Protein AF-A0AAW9K6D5-F1 (afdb_monomer_lite)

Foldseek 3Di:
DDDPDDDDPDDDDPDDDDPDDDDPDDDDPDDDDPDDDDPDDDDPDDDDPDDDDPDDPDPDDDDDDDQQQPPWDADPLRQWTDHRFKTWGWDNDPDIATQWIAQQDPVRDGWIWGADPVNHTQAIGVPGGDPVVCDDPVPDPVPQDVPNDDPVNDDCVPVDDDD

Structure (mmCIF, N/CA/C/O backbone):
data_AF-A0AAW9K6D5-F1
#
_entry.id   AF-A0AAW9K6D5-F1
#
loop_
_atom_site.group_PDB
_atom_site.id
_atom_site.type_symbol
_atom_site.label_atom_id
_atom_site.label_alt_id
_atom_site.label_comp_id
_atom_site.label_asym_id
_atom_site.label_entity_id
_atom_site.label_seq_id
_atom_site.pdbx_PDB_ins_code
_atom_site.Cartn_x
_atom_site.Cartn_y
_atom_site.Cartn_z
_atom_site.occupancy
_atom_site.B_iso_or_equiv
_atom_site.auth_seq_id
_atom_site.auth_comp_id
_atom_site.auth_asym_id
_atom_site.auth_atom_id
_atom_site.pdbx_PDB_model_num
ATOM 1 N N . MET A 1 1 ? 39.548 16.485 -43.316 1.00 45.19 1 MET A N 1
ATOM 2 C CA . MET A 1 1 ? 39.840 15.361 -44.237 1.00 45.19 1 MET A CA 1
ATOM 3 C C . MET A 1 1 ? 38.597 14.496 -44.360 1.00 45.19 1 MET A C 1
ATOM 5 O O . MET A 1 1 ? 37.823 14.459 -43.415 1.00 45.19 1 MET A O 1
ATOM 9 N N . LYS A 1 2 ? 38.391 13.931 -45.556 1.00 54.81 2 LYS A N 1
ATOM 10 C CA . LYS A 1 2 ? 37.134 13.427 -46.141 1.00 54.81 2 LYS A CA 1
ATOM 11 C C . LYS A 1 2 ? 36.127 12.816 -45.156 1.00 54.81 2 LYS A C 1
ATOM 13 O O . LYS A 1 2 ? 36.343 11.731 -44.629 1.00 54.81 2 LYS A O 1
ATOM 18 N N . ALA A 1 3 ? 34.980 13.482 -45.023 1.00 57.56 3 ALA A N 1
ATOM 19 C CA . ALA A 1 3 ? 33.740 12.805 -44.683 1.00 57.56 3 ALA A CA 1
ATOM 20 C C . ALA A 1 3 ? 33.382 11.905 -45.873 1.00 57.56 3 ALA A C 1
ATOM 22 O O . ALA A 1 3 ? 33.025 12.397 -46.943 1.00 57.56 3 ALA A O 1
ATOM 23 N N . ASN A 1 4 ? 33.534 10.594 -45.709 1.00 77.00 4 ASN A N 1
ATOM 24 C CA . ASN A 1 4 ? 32.923 9.645 -46.628 1.00 77.00 4 ASN A CA 1
ATOM 25 C C . ASN A 1 4 ? 31.436 9.612 -46.269 1.00 77.00 4 ASN A C 1
ATOM 27 O O . ASN A 1 4 ? 31.036 8.900 -45.352 1.00 77.00 4 ASN A O 1
ATOM 31 N N . ILE A 1 5 ? 30.635 10.450 -46.927 1.00 81.50 5 ILE A N 1
ATOM 32 C CA . ILE A 1 5 ? 29.180 10.333 -46.853 1.00 81.50 5 ILE A CA 1
ATOM 33 C C . ILE A 1 5 ? 28.820 9.056 -47.607 1.00 81.50 5 ILE A C 1
ATOM 35 O O . ILE A 1 5 ? 29.127 8.924 -48.791 1.00 81.50 5 ILE A O 1
ATOM 39 N N . ILE A 1 6 ? 28.224 8.103 -46.899 1.00 83.94 6 ILE A N 1
ATOM 40 C CA . ILE A 1 6 ? 27.662 6.895 -47.491 1.00 83.94 6 ILE A CA 1
ATOM 41 C C . ILE A 1 6 ? 26.154 7.103 -47.511 1.00 83.94 6 ILE A C 1
ATOM 43 O O . ILE A 1 6 ? 25.514 7.061 -46.465 1.00 83.94 6 ILE A O 1
ATOM 47 N N . ASP A 1 7 ? 25.610 7.348 -48.698 1.00 90.44 7 ASP A N 1
ATOM 48 C CA . ASP A 1 7 ? 24.173 7.301 -48.939 1.00 90.44 7 ASP A CA 1
ATOM 49 C C . ASP A 1 7 ? 23.837 5.905 -49.472 1.00 90.44 7 ASP A C 1
ATOM 51 O O . ASP A 1 7 ? 24.216 5.533 -50.584 1.00 90.44 7 ASP A O 1
ATOM 55 N N . ALA A 1 8 ? 23.228 5.084 -48.624 1.00 87.81 8 ALA A N 1
ATOM 56 C CA . ALA A 1 8 ? 22.890 3.707 -48.940 1.00 87.81 8 ALA A CA 1
ATOM 57 C C . ALA A 1 8 ? 21.469 3.413 -48.469 1.00 87.81 8 ALA A C 1
ATOM 59 O O . ALA A 1 8 ? 21.132 3.626 -47.308 1.00 87.81 8 ALA A O 1
ATOM 60 N N . VAL A 1 9 ? 20.655 2.848 -49.361 1.00 91.00 9 VAL A N 1
ATOM 61 C CA . VAL A 1 9 ? 19.286 2.422 -49.031 1.00 91.00 9 VAL A CA 1
ATOM 62 C C . VAL A 1 9 ? 19.295 1.197 -48.110 1.00 91.00 9 VAL A C 1
ATOM 64 O O . VAL A 1 9 ? 18.451 1.078 -47.231 1.00 91.00 9 VAL A O 1
ATOM 67 N N . ASN A 1 10 ? 20.264 0.291 -48.291 1.00 91.00 10 ASN A N 1
ATOM 68 C CA . ASN A 1 10 ? 20.422 -0.924 -47.494 1.00 91.00 10 ASN A CA 1
ATOM 69 C C . ASN A 1 10 ? 21.899 -1.156 -47.156 1.00 91.00 10 ASN A C 1
ATOM 71 O O . ASN A 1 10 ? 22.760 -1.067 -48.031 1.00 91.00 10 ASN A O 1
ATOM 75 N N . GLY A 1 11 ? 22.185 -1.526 -45.908 1.00 91.00 11 GLY A N 1
ATOM 76 C CA . GLY A 1 11 ? 23.516 -1.925 -45.454 1.00 91.00 11 GLY A CA 1
ATOM 77 C C . GLY A 1 11 ? 23.431 -3.174 -44.584 1.00 91.00 11 GLY A C 1
ATOM 78 O O . GLY A 1 11 ? 22.627 -3.236 -43.657 1.00 91.00 11 GLY A O 1
ATOM 79 N N . ARG A 1 12 ? 24.255 -4.183 -44.880 1.00 94.06 12 ARG A N 1
ATOM 80 C CA . ARG A 1 12 ? 24.391 -5.391 -44.058 1.00 94.06 12 ARG A CA 1
ATOM 81 C C . ARG A 1 12 ? 25.802 -5.435 -43.495 1.00 94.06 12 ARG A C 1
ATOM 83 O O . ARG A 1 12 ? 26.765 -5.546 -44.246 1.00 94.06 12 ARG A O 1
ATOM 90 N N . PHE A 1 13 ? 25.907 -5.393 -42.175 1.00 92.94 13 PHE A N 1
ATOM 91 C CA . PHE A 1 13 ? 27.176 -5.401 -41.457 1.00 92.94 13 PHE A CA 1
ATOM 92 C C . PHE A 1 13 ? 27.210 -6.606 -40.520 1.00 92.94 13 PHE A C 1
ATOM 94 O O . PHE A 1 13 ? 26.192 -6.948 -39.922 1.00 92.94 13 PHE A O 1
ATOM 101 N N . GLY A 1 14 ? 28.365 -7.263 -40.393 1.00 95.06 14 GLY A N 1
ATOM 102 C CA . GLY A 1 14 ? 28.553 -8.284 -39.357 1.00 95.06 14 GLY A CA 1
ATOM 103 C C . GLY A 1 14 ? 28.629 -7.646 -37.969 1.00 95.06 14 GLY A C 1
ATOM 104 O O . GLY A 1 14 ? 27.954 -8.074 -37.039 1.00 95.06 14 GLY A O 1
ATOM 105 N N . THR A 1 15 ? 29.411 -6.574 -37.860 1.00 94.50 15 THR A N 1
ATOM 106 C CA . THR A 1 15 ? 29.528 -5.719 -36.679 1.00 94.50 15 THR A CA 1
ATOM 107 C C . THR A 1 15 ? 29.635 -4.263 -37.121 1.00 94.50 15 THR A C 1
ATOM 109 O O . THR A 1 15 ? 30.134 -3.964 -38.206 1.00 94.50 15 THR A O 1
ATOM 112 N N . ALA A 1 16 ? 29.154 -3.350 -36.283 1.00 93.94 16 ALA A N 1
ATOM 113 C CA . ALA A 1 16 ? 29.305 -1.917 -36.477 1.00 93.94 16 ALA A CA 1
ATOM 114 C C . ALA A 1 16 ? 29.532 -1.261 -35.113 1.00 93.94 16 ALA A C 1
ATOM 116 O O . ALA A 1 16 ? 28.835 -1.579 -34.151 1.00 93.94 16 ALA A O 1
ATOM 117 N N . SER A 1 17 ? 30.502 -0.352 -35.035 1.00 95.19 17 SER A N 1
ATOM 118 C CA . SER A 1 17 ? 30.677 0.537 -33.887 1.00 95.19 17 SER A CA 1
ATOM 119 C C . SER A 1 17 ? 30.142 1.902 -34.284 1.00 95.19 17 SER A C 1
ATOM 121 O O . SER A 1 17 ? 30.657 2.513 -35.219 1.00 95.19 17 SER A O 1
ATOM 123 N N . ILE A 1 18 ? 29.092 2.358 -33.609 1.00 94.50 18 ILE A N 1
ATOM 124 C CA . ILE A 1 18 ? 28.392 3.596 -33.944 1.00 94.50 18 ILE A CA 1
ATOM 125 C C . ILE A 1 18 ? 28.354 4.467 -32.692 1.00 94.50 18 ILE A C 1
ATOM 127 O O . ILE A 1 18 ? 27.786 4.065 -31.682 1.00 94.50 18 ILE A O 1
ATOM 131 N N . ASN A 1 19 ? 28.955 5.655 -32.758 1.00 94.62 19 ASN A N 1
ATOM 132 C CA . ASN A 1 19 ? 28.982 6.582 -31.620 1.00 94.62 19 ASN A CA 1
ATOM 133 C C . ASN A 1 19 ? 27.621 7.252 -31.391 1.00 94.62 19 ASN A C 1
ATOM 135 O O . ASN A 1 19 ? 27.242 7.510 -30.255 1.00 94.62 19 ASN A O 1
ATOM 139 N N . ALA A 1 20 ? 26.896 7.541 -32.474 1.00 94.00 20 ALA A N 1
ATOM 140 C CA . ALA A 1 20 ? 25.560 8.117 -32.446 1.00 94.00 20 ALA A CA 1
ATOM 141 C C . ALA A 1 20 ? 24.777 7.651 -33.677 1.00 94.00 20 ALA A C 1
ATOM 143 O O . ALA A 1 20 ? 25.312 7.633 -34.787 1.00 94.00 20 ALA A O 1
ATOM 144 N N . ALA A 1 21 ? 23.516 7.280 -33.478 1.00 94.44 21 ALA A N 1
ATOM 145 C CA . ALA A 1 21 ? 22.597 6.904 -34.541 1.00 94.44 21 ALA A CA 1
ATOM 146 C C . ALA A 1 21 ? 21.228 7.515 -34.258 1.00 94.44 21 ALA A C 1
ATOM 148 O O . ALA A 1 21 ? 20.767 7.504 -33.119 1.00 94.44 21 ALA A O 1
ATOM 149 N N . ILE A 1 22 ? 20.562 7.992 -35.305 1.00 95.12 22 ILE A N 1
ATOM 150 C CA . ILE A 1 22 ? 19.134 8.298 -35.269 1.00 95.12 22 ILE A CA 1
ATOM 151 C C . ILE A 1 22 ? 18.449 7.151 -36.003 1.00 95.12 22 ILE A C 1
ATOM 153 O O . ILE A 1 22 ? 18.666 6.958 -37.198 1.00 95.12 22 ILE A O 1
ATOM 157 N N . ILE A 1 23 ? 17.673 6.355 -35.274 1.00 95.25 23 ILE A N 1
ATOM 158 C CA . ILE A 1 23 ? 17.022 5.155 -35.799 1.00 95.25 23 ILE A CA 1
ATOM 159 C C . ILE A 1 23 ? 15.516 5.368 -35.707 1.00 95.25 23 ILE A C 1
ATOM 161 O O . ILE A 1 23 ? 14.987 5.522 -34.613 1.00 95.25 23 ILE A O 1
ATOM 165 N N . GLY A 1 24 ? 14.823 5.360 -36.849 1.00 95.19 24 GLY A N 1
ATOM 166 C CA . GLY A 1 24 ? 13.362 5.478 -36.865 1.00 95.19 24 GLY A CA 1
ATOM 167 C C . GLY A 1 24 ? 12.670 4.246 -36.275 1.00 95.19 24 GLY A C 1
ATOM 168 O O . GLY A 1 24 ? 11.778 4.377 -35.449 1.00 95.19 24 GLY A O 1
ATOM 169 N N . ASN A 1 25 ? 13.112 3.046 -36.668 1.00 95.44 25 ASN A N 1
ATOM 170 C CA . ASN A 1 25 ? 12.612 1.774 -36.144 1.00 95.44 25 ASN A CA 1
ATOM 171 C C . ASN A 1 25 ? 13.780 0.816 -35.898 1.00 95.44 25 ASN A C 1
ATOM 173 O O . ASN A 1 25 ? 14.538 0.511 -36.820 1.00 95.44 25 ASN A O 1
ATOM 177 N N . LEU A 1 26 ? 13.910 0.321 -34.668 1.00 95.69 26 LEU A N 1
ATOM 178 C CA . LEU A 1 26 ? 14.882 -0.705 -34.305 1.00 95.69 26 LEU A CA 1
ATOM 179 C C . LEU A 1 26 ? 14.148 -2.019 -34.039 1.00 95.69 26 LEU A C 1
ATOM 181 O O . LEU A 1 26 ? 13.386 -2.125 -33.085 1.00 95.69 26 LEU A O 1
ATOM 185 N N . SER A 1 27 ? 14.421 -3.036 -34.852 1.00 96.81 27 SER A N 1
ATOM 186 C CA . SER A 1 27 ? 14.014 -4.412 -34.571 1.00 96.81 27 SER A CA 1
ATOM 187 C C . SER A 1 27 ? 15.242 -5.207 -34.143 1.00 96.81 27 SER A C 1
ATOM 189 O O . SER A 1 27 ? 16.124 -5.476 -34.959 1.00 96.81 27 SER A O 1
ATOM 191 N N . ALA A 1 28 ? 15.316 -5.574 -32.865 1.00 95.75 28 ALA A N 1
ATOM 192 C CA . ALA A 1 28 ? 16.438 -6.308 -32.292 1.00 95.75 28 ALA A CA 1
ATOM 193 C C . ALA A 1 28 ? 15.933 -7.408 -31.353 1.00 95.75 28 ALA A C 1
ATOM 195 O O . ALA A 1 28 ? 14.993 -7.200 -30.594 1.00 95.75 28 ALA A O 1
ATOM 196 N N . SER A 1 29 ? 16.578 -8.576 -31.371 1.00 96.81 29 SER A N 1
ATOM 197 C CA . SER A 1 29 ? 16.242 -9.672 -30.451 1.00 96.81 29 SER A CA 1
ATOM 198 C C . SER A 1 29 ? 16.789 -9.447 -29.039 1.00 96.81 29 SER A C 1
ATOM 200 O O . SER A 1 29 ? 16.268 -10.007 -28.078 1.00 96.81 29 SER A O 1
ATOM 202 N N . LYS A 1 30 ? 17.861 -8.655 -28.911 1.00 95.38 30 LYS A N 1
ATOM 203 C CA . LYS A 1 30 ? 18.515 -8.309 -27.647 1.00 95.38 30 LYS A CA 1
ATOM 204 C C . LYS A 1 30 ? 19.050 -6.887 -27.727 1.00 95.38 30 LYS A C 1
ATOM 206 O O . LYS A 1 30 ? 19.727 -6.535 -28.689 1.00 95.38 30 LYS A O 1
ATOM 211 N N . ILE A 1 31 ? 18.793 -6.106 -26.686 1.00 96.00 31 ILE A N 1
ATOM 212 C CA . ILE A 1 31 ? 19.364 -4.776 -26.488 1.00 96.00 31 ILE A CA 1
ATOM 213 C C . ILE A 1 31 ? 19.989 -4.777 -25.097 1.00 96.00 31 ILE A C 1
ATOM 215 O O . ILE A 1 31 ? 19.333 -5.130 -24.121 1.00 96.00 31 ILE A O 1
ATOM 219 N N . LYS A 1 32 ? 21.265 -4.403 -25.010 1.00 96.50 32 LYS A N 1
ATOM 220 C CA . LYS A 1 32 ? 21.941 -4.137 -23.741 1.00 96.50 32 LYS A CA 1
ATOM 221 C C . LYS A 1 32 ? 22.279 -2.656 -23.722 1.00 96.50 32 LYS A C 1
ATOM 223 O O . LYS A 1 32 ? 23.153 -2.221 -24.464 1.00 96.50 32 LYS A O 1
ATOM 228 N N . ALA A 1 33 ? 21.562 -1.904 -22.903 1.00 95.12 33 ALA A N 1
ATOM 229 C CA . ALA A 1 33 ? 21.750 -0.473 -22.733 1.00 95.12 33 ALA A CA 1
ATOM 230 C C . ALA A 1 33 ? 22.102 -0.181 -21.273 1.00 95.12 33 ALA A C 1
ATOM 232 O O . ALA A 1 33 ? 21.666 -0.902 -20.378 1.00 95.12 33 ALA A O 1
ATOM 233 N N . SER A 1 34 ? 22.898 0.863 -21.041 1.00 96.56 34 SER A N 1
ATOM 234 C CA . SER A 1 34 ? 23.149 1.355 -19.681 1.00 96.56 34 SER A CA 1
ATOM 235 C C . SER A 1 34 ? 22.010 2.243 -19.184 1.00 96.56 34 SER A C 1
ATOM 237 O O . SER A 1 34 ? 21.721 2.252 -17.995 1.00 96.56 34 SER A O 1
ATOM 239 N N . VAL A 1 35 ? 21.394 2.999 -20.094 1.00 95.88 35 VAL A N 1
ATOM 240 C CA . VAL A 1 35 ? 20.291 3.924 -19.831 1.00 95.88 35 VAL A CA 1
ATOM 241 C C . VAL A 1 35 ? 19.314 3.816 -20.996 1.00 95.88 35 VAL A C 1
ATOM 243 O O . VAL A 1 35 ? 19.735 3.715 -22.150 1.00 95.88 35 VAL A O 1
ATOM 246 N N . ILE A 1 36 ? 18.020 3.816 -20.688 1.00 95.44 36 ILE A N 1
ATOM 247 C CA . ILE A 1 36 ? 16.939 3.905 -21.667 1.00 95.44 36 ILE A CA 1
ATOM 248 C C . ILE A 1 36 ? 16.051 5.064 -21.226 1.00 95.44 36 ILE A C 1
ATOM 250 O O . ILE A 1 36 ? 15.349 4.961 -20.225 1.00 95.44 36 ILE A O 1
ATOM 254 N N . GLU A 1 37 ? 16.081 6.156 -21.981 1.00 95.38 37 GLU A N 1
ATOM 255 C CA . GLU A 1 37 ? 15.129 7.255 -21.845 1.00 95.38 37 GLU A CA 1
ATOM 256 C C . GLU A 1 37 ? 14.040 7.058 -22.899 1.00 95.38 37 GLU A C 1
ATOM 258 O O . GLU A 1 37 ? 14.271 7.226 -24.096 1.00 95.38 37 GLU A O 1
ATOM 263 N N . ALA A 1 38 ? 12.859 6.627 -22.460 1.00 95.12 38 ALA A N 1
ATOM 264 C CA . ALA A 1 38 ? 11.723 6.368 -23.333 1.00 95.12 38 ALA A CA 1
ATOM 265 C C . ALA A 1 38 ? 10.538 7.235 -22.912 1.00 95.12 38 ALA A C 1
ATOM 267 O O . ALA A 1 38 ? 10.215 7.313 -21.732 1.00 95.12 38 ALA A O 1
ATOM 268 N N . ILE A 1 39 ? 9.858 7.838 -23.890 1.00 96.25 39 ILE A N 1
ATOM 269 C CA . ILE A 1 39 ? 8.595 8.550 -23.642 1.00 96.25 39 ILE A CA 1
ATOM 270 C C . ILE A 1 39 ? 7.514 7.547 -23.221 1.00 96.25 39 ILE A C 1
ATOM 272 O O . ILE A 1 39 ? 6.760 7.802 -22.293 1.00 96.25 39 ILE A O 1
ATOM 276 N N . ASN A 1 40 ? 7.461 6.393 -23.894 1.00 95.00 40 ASN A N 1
ATOM 277 C CA . ASN A 1 40 ? 6.559 5.288 -23.592 1.00 95.00 40 ASN A CA 1
ATOM 278 C C . ASN A 1 40 ? 7.289 3.960 -23.811 1.00 95.00 40 ASN A C 1
ATOM 280 O O . ASN A 1 40 ? 8.048 3.821 -24.772 1.00 95.00 40 ASN A O 1
ATOM 284 N N . ALA A 1 41 ? 7.008 2.968 -22.969 1.00 95.31 41 ALA A N 1
ATOM 285 C CA . ALA A 1 41 ? 7.490 1.604 -23.143 1.00 95.31 41 ALA A CA 1
ATOM 286 C C . ALA A 1 41 ? 6.330 0.620 -22.952 1.00 95.31 41 ALA A C 1
ATOM 288 O O . ALA A 1 41 ? 5.682 0.612 -21.909 1.00 95.31 41 ALA A O 1
ATOM 289 N N . ASN A 1 42 ? 6.073 -0.219 -23.956 1.00 95.69 42 ASN A N 1
ATOM 290 C CA . ASN A 1 42 ? 5.169 -1.358 -23.822 1.00 95.69 42 ASN A CA 1
ATOM 291 C C . ASN A 1 42 ? 6.016 -2.610 -23.572 1.00 95.69 42 ASN A C 1
ATOM 293 O O . ASN A 1 42 ? 6.711 -3.083 -24.472 1.00 95.69 42 ASN A O 1
ATOM 297 N N . ILE A 1 43 ? 5.999 -3.101 -22.334 1.00 95.12 43 ILE A N 1
ATOM 298 C CA . ILE A 1 43 ? 6.833 -4.213 -21.881 1.00 95.12 43 ILE A CA 1
ATOM 299 C C . ILE A 1 43 ? 5.916 -5.356 -21.452 1.00 95.12 43 ILE A C 1
ATOM 301 O O . ILE A 1 43 ? 5.154 -5.216 -20.502 1.00 95.12 43 ILE A O 1
ATOM 305 N N . GLY A 1 44 ? 6.009 -6.506 -22.126 1.00 94.75 44 GLY A N 1
ATOM 306 C CA . GLY A 1 44 ? 5.205 -7.681 -21.770 1.00 94.75 44 GLY A CA 1
ATOM 307 C C . GLY A 1 44 ? 5.599 -8.299 -20.423 1.00 94.75 44 GLY A C 1
ATOM 308 O O . GLY A 1 44 ? 4.745 -8.716 -19.648 1.00 94.75 44 GLY A O 1
ATOM 309 N N . THR A 1 45 ? 6.897 -8.364 -20.119 1.00 94.12 45 THR A N 1
ATOM 310 C CA . THR A 1 45 ? 7.416 -8.830 -18.824 1.00 94.12 45 THR A CA 1
ATOM 311 C C . THR A 1 45 ? 8.715 -8.106 -18.509 1.00 94.12 45 THR A C 1
ATOM 313 O O . THR A 1 45 ? 9.617 -8.060 -19.345 1.00 94.12 45 THR A O 1
ATOM 316 N N . ALA A 1 46 ? 8.811 -7.554 -17.302 1.00 94.44 46 ALA A N 1
ATOM 317 C CA . ALA A 1 46 ? 10.000 -6.880 -16.802 1.00 94.44 46 ALA A CA 1
ATOM 318 C C . ALA A 1 46 ? 10.511 -7.596 -15.548 1.00 94.44 46 ALA A C 1
ATOM 320 O O . ALA A 1 46 ? 9.736 -7.878 -14.638 1.00 94.44 46 ALA A O 1
ATOM 321 N N . TYR A 1 47 ? 11.817 -7.852 -15.493 1.00 94.19 47 TYR A N 1
ATOM 322 C CA . TYR A 1 47 ? 12.512 -8.197 -14.254 1.00 94.19 47 TYR A CA 1
ATOM 323 C C . TYR A 1 47 ? 13.206 -6.937 -13.750 1.00 94.19 47 TYR A C 1
ATOM 325 O O . TYR A 1 47 ? 14.103 -6.420 -14.415 1.00 94.19 47 TYR A O 1
ATOM 333 N N . ILE A 1 48 ? 12.753 -6.426 -12.607 1.00 93.94 48 ILE A N 1
ATOM 334 C CA . ILE A 1 48 ? 13.216 -5.168 -12.019 1.00 93.94 48 ILE A CA 1
ATOM 335 C C . ILE A 1 48 ? 13.760 -5.489 -10.630 1.00 93.94 48 ILE A C 1
ATOM 337 O O . ILE A 1 48 ? 13.009 -5.941 -9.774 1.00 93.94 48 ILE A O 1
ATOM 341 N N . ASP A 1 49 ? 15.057 -5.272 -10.423 1.00 94.81 49 ASP A N 1
ATOM 342 C CA . ASP A 1 49 ? 15.700 -5.463 -9.115 1.00 94.81 49 ASP A CA 1
ATOM 343 C C . ASP A 1 49 ? 15.319 -4.336 -8.141 1.00 94.81 49 ASP A C 1
ATOM 345 O O . ASP A 1 49 ? 14.931 -4.560 -7.000 1.00 94.81 49 ASP A O 1
ATOM 349 N N . THR A 1 50 ? 15.350 -3.092 -8.624 1.00 92.50 50 THR A N 1
ATOM 350 C CA . THR A 1 50 ? 14.850 -1.907 -7.917 1.00 92.50 50 THR A CA 1
ATOM 351 C C . THR A 1 50 ? 14.257 -0.936 -8.931 1.00 92.50 50 THR A C 1
ATOM 353 O O . THR A 1 50 ? 14.840 -0.707 -9.991 1.00 92.50 50 THR A O 1
ATOM 356 N N . GLY A 1 51 ? 13.091 -0.372 -8.619 1.00 91.06 51 GLY A N 1
ATOM 357 C CA . GLY A 1 51 ? 12.408 0.603 -9.463 1.00 91.06 51 GLY A CA 1
ATOM 358 C C . GLY A 1 51 ? 11.810 1.725 -8.626 1.00 91.06 51 GLY A C 1
ATOM 359 O O . GLY A 1 51 ? 11.293 1.481 -7.538 1.00 91.06 51 GLY A O 1
ATOM 360 N N . ILE A 1 52 ? 11.891 2.948 -9.144 1.00 90.94 52 ILE A N 1
ATOM 361 C CA . ILE A 1 52 ? 11.187 4.113 -8.610 1.00 90.94 52 ILE A CA 1
ATOM 362 C C . ILE A 1 52 ? 10.069 4.422 -9.599 1.00 90.94 52 ILE A C 1
ATOM 364 O O . ILE A 1 52 ? 10.325 4.585 -10.791 1.00 90.94 52 ILE A O 1
ATOM 368 N N . PHE A 1 53 ? 8.840 4.478 -9.103 1.00 90.69 53 PHE A N 1
ATOM 369 C CA . PHE A 1 53 ? 7.651 4.747 -9.900 1.00 90.69 53 PHE A CA 1
ATOM 370 C C . PHE A 1 53 ? 6.907 5.918 -9.277 1.00 90.69 53 PHE A C 1
ATOM 372 O O . PHE A 1 53 ? 6.742 5.954 -8.061 1.00 90.69 53 PHE A O 1
ATOM 379 N N . ASP A 1 54 ? 6.445 6.847 -10.109 1.00 90.56 54 ASP A N 1
ATOM 380 C CA . ASP A 1 54 ? 5.614 7.966 -9.657 1.00 90.56 54 ASP A CA 1
ATOM 381 C C . ASP A 1 54 ? 4.196 7.494 -9.300 1.00 90.56 54 ASP A C 1
ATOM 383 O O . ASP A 1 54 ? 3.628 7.852 -8.275 1.00 90.56 54 ASP A O 1
ATOM 387 N N . THR A 1 55 ? 3.618 6.612 -10.120 1.00 88.12 55 THR A N 1
ATOM 388 C CA . THR A 1 55 ? 2.312 5.995 -9.861 1.00 88.12 55 THR A CA 1
ATOM 389 C C . THR A 1 55 ? 2.280 4.569 -10.399 1.00 88.12 55 THR A C 1
ATOM 391 O O . THR A 1 55 ? 2.826 4.278 -11.464 1.00 88.12 55 THR A O 1
ATOM 394 N N . ILE A 1 56 ? 1.601 3.676 -9.675 1.00 88.38 56 ILE A N 1
ATOM 395 C CA . ILE A 1 56 ? 1.347 2.294 -10.090 1.00 88.38 56 ILE A CA 1
ATOM 396 C C . ILE A 1 56 ? -0.164 2.056 -10.056 1.00 88.38 56 ILE A C 1
ATOM 398 O O . ILE A 1 56 ? -0.770 2.043 -8.989 1.00 88.38 56 ILE A O 1
ATOM 402 N N . ASN A 1 57 ? -0.777 1.821 -11.218 1.00 88.81 57 ASN A N 1
ATOM 403 C CA . ASN A 1 57 ? -2.136 1.285 -11.275 1.00 88.81 57 ASN A CA 1
ATOM 404 C C . ASN A 1 57 ? -2.074 -0.243 -11.145 1.00 88.81 57 ASN A C 1
ATOM 406 O O . ASN A 1 57 ? -1.760 -0.954 -12.102 1.00 88.81 57 ASN A O 1
ATOM 410 N N . ALA A 1 58 ? -2.325 -0.742 -9.938 1.00 83.06 58 ALA A N 1
ATOM 411 C CA . ALA A 1 58 ? -2.186 -2.150 -9.614 1.00 83.06 58 ALA A CA 1
ATOM 412 C C . ALA A 1 58 ? -3.535 -2.883 -9.680 1.00 83.06 58 ALA A C 1
ATOM 414 O O . ALA A 1 58 ? -4.332 -2.826 -8.751 1.00 83.06 58 ALA A O 1
ATOM 415 N N . GLY A 1 59 ? -3.771 -3.629 -10.763 1.00 80.44 59 GLY A N 1
ATOM 416 C CA . GLY A 1 59 ? -4.929 -4.531 -10.863 1.00 80.44 59 GLY A CA 1
ATOM 417 C C . GLY A 1 59 ? -4.679 -5.933 -10.292 1.00 80.44 59 GLY A C 1
ATOM 418 O O . GLY A 1 59 ? -5.617 -6.634 -9.922 1.00 80.44 59 GLY A O 1
ATOM 419 N N . LYS A 1 60 ? -3.413 -6.366 -10.249 1.00 76.12 60 LYS A N 1
ATOM 420 C CA . LYS A 1 60 ? -2.984 -7.671 -9.726 1.00 76.12 60 LYS A CA 1
ATOM 421 C C . LYS A 1 60 ? -1.598 -7.526 -9.104 1.00 76.12 60 LYS A C 1
ATOM 423 O O . LYS A 1 60 ? -0.634 -7.270 -9.819 1.00 76.12 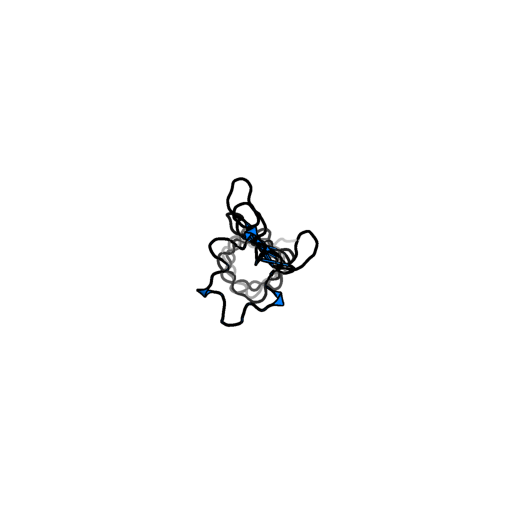60 LYS A O 1
ATOM 428 N N . ILE A 1 61 ? -1.500 -7.709 -7.791 1.00 83.88 61 ILE A N 1
ATOM 429 C CA . ILE A 1 61 ? -0.227 -7.857 -7.078 1.00 83.88 61 ILE A CA 1
ATOM 430 C C . ILE A 1 61 ? -0.213 -9.275 -6.521 1.00 83.88 61 ILE A C 1
ATOM 432 O O . ILE A 1 61 ? -1.025 -9.623 -5.670 1.00 83.88 61 ILE A O 1
ATOM 436 N N . SER A 1 62 ? 0.691 -10.104 -7.029 1.00 75.56 62 SER A N 1
ATOM 437 C CA . SER A 1 62 ? 0.928 -11.458 -6.531 1.00 75.56 62 SER A CA 1
ATOM 438 C C . SER A 1 62 ? 2.402 -11.565 -6.160 1.00 75.56 62 SER A C 1
ATOM 440 O O . SER A 1 62 ? 3.259 -11.496 -7.039 1.00 75.56 62 SER A O 1
ATOM 442 N N . GLY A 1 63 ? 2.714 -11.682 -4.873 1.00 66.44 63 GLY A N 1
ATOM 443 C CA . GLY A 1 63 ? 4.091 -11.667 -4.383 1.00 66.44 63 GLY A CA 1
ATOM 444 C C . GLY A 1 63 ? 4.166 -11.935 -2.882 1.00 66.44 63 GLY A C 1
ATOM 445 O O . GLY A 1 63 ? 3.139 -12.151 -2.250 1.00 66.44 63 GLY A O 1
ATOM 446 N N . GLY A 1 64 ? 5.386 -11.965 -2.338 1.00 69.50 64 GLY A N 1
ATOM 447 C CA . GLY A 1 64 ? 5.670 -12.259 -0.927 1.00 69.50 64 GLY A CA 1
ATOM 448 C C . GLY A 1 64 ? 5.251 -11.148 0.049 1.00 69.50 64 GLY A C 1
ATOM 449 O O . GLY A 1 64 ? 4.121 -10.674 0.038 1.00 69.50 64 GLY A O 1
ATOM 450 N N . LYS A 1 65 ? 6.158 -10.733 0.941 1.00 73.38 65 LYS A N 1
ATOM 451 C CA . LYS A 1 65 ? 5.880 -9.684 1.935 1.00 73.38 65 LYS A CA 1
ATOM 452 C C . LYS A 1 65 ? 5.847 -8.300 1.275 1.00 73.38 65 LYS A C 1
ATOM 454 O O . LYS A 1 65 ? 6.842 -7.882 0.690 1.00 73.38 65 LYS A O 1
ATOM 459 N N . ILE A 1 66 ? 4.746 -7.570 1.440 1.00 79.38 66 ILE A N 1
ATOM 460 C CA . ILE A 1 66 ? 4.653 -6.137 1.129 1.00 79.38 66 ILE A CA 1
ATOM 461 C C . ILE A 1 66 ? 4.990 -5.370 2.410 1.00 79.38 66 ILE A C 1
ATOM 463 O O . ILE A 1 66 ? 4.373 -5.603 3.448 1.00 79.38 66 ILE A O 1
ATOM 467 N N . ASN A 1 67 ? 5.997 -4.496 2.365 1.00 76.12 67 ASN A N 1
ATOM 468 C CA . ASN A 1 67 ? 6.300 -3.607 3.484 1.00 76.12 67 ASN A CA 1
ATOM 469 C C . ASN A 1 67 ? 5.398 -2.368 3.405 1.00 76.12 67 ASN A C 1
ATOM 471 O O . ASN A 1 67 ? 5.464 -1.624 2.429 1.00 76.12 67 ASN A O 1
ATOM 475 N N . THR A 1 68 ? 4.572 -2.161 4.429 1.00 75.25 68 THR A N 1
ATOM 476 C CA . THR A 1 68 ? 3.573 -1.090 4.495 1.00 75.25 68 THR A CA 1
ATOM 477 C C . THR A 1 68 ? 3.984 0.103 5.356 1.00 75.25 68 THR A C 1
ATOM 479 O O . THR A 1 68 ? 3.180 1.010 5.530 1.00 75.25 68 THR A O 1
ATOM 482 N N 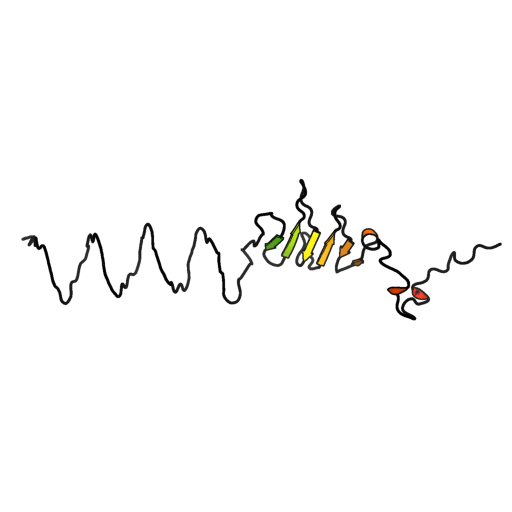. SER A 1 69 ? 5.220 0.164 5.871 1.00 73.75 69 SER A N 1
ATOM 483 C CA . SER A 1 69 ? 5.653 1.238 6.788 1.00 73.75 69 SER A CA 1
ATOM 484 C C . SER A 1 69 ? 5.499 2.657 6.224 1.00 73.75 69 SER A C 1
ATOM 486 O O . SER A 1 69 ? 5.419 3.610 6.987 1.00 73.75 69 SER A O 1
ATOM 488 N N . ILE A 1 70 ? 5.460 2.804 4.896 1.00 72.69 70 ILE A N 1
ATOM 489 C CA . ILE A 1 70 ? 5.206 4.080 4.206 1.00 72.69 70 ILE A CA 1
ATOM 490 C C . ILE A 1 70 ? 4.023 4.004 3.230 1.00 72.69 70 ILE A C 1
ATOM 492 O O . ILE A 1 70 ? 3.801 4.931 2.455 1.00 72.69 70 ILE A O 1
ATOM 496 N N . LEU A 1 71 ? 3.297 2.882 3.218 1.00 74.19 71 LEU A N 1
ATOM 497 C CA . LEU A 1 71 ? 2.170 2.653 2.321 1.00 74.19 71 LEU A CA 1
ATOM 498 C C . LEU A 1 71 ? 0.871 2.806 3.108 1.00 74.19 71 LEU A C 1
ATOM 500 O O . LEU A 1 71 ? 0.647 2.068 4.063 1.00 74.19 71 LEU A O 1
ATOM 504 N N . SER A 1 72 ? -0.001 3.702 2.653 1.00 77.06 72 SER A N 1
ATOM 505 C CA . SER A 1 72 ? -1.402 3.709 3.070 1.00 77.06 72 SER A CA 1
ATOM 506 C C . SER A 1 72 ? -2.204 2.853 2.094 1.00 77.06 72 SER A C 1
ATOM 508 O O . SER A 1 72 ? -2.276 3.156 0.900 1.00 77.06 72 SER A O 1
ATOM 510 N N . ILE A 1 73 ? -2.761 1.748 2.581 1.00 82.12 73 ILE A N 1
ATOM 511 C CA . ILE A 1 73 ? -3.696 0.915 1.825 1.00 82.12 73 ILE A CA 1
ATOM 512 C C . ILE A 1 73 ? -5.089 1.334 2.252 1.00 82.12 73 ILE A C 1
ATOM 514 O O . ILE A 1 73 ? -5.445 1.129 3.407 1.00 82.12 73 ILE A O 1
ATOM 518 N N . GLY A 1 74 ? -5.892 1.854 1.331 1.00 82.12 74 GLY A N 1
ATOM 519 C CA . GLY A 1 74 ? -7.274 2.162 1.649 1.00 82.12 74 GLY A CA 1
ATOM 520 C C . GLY A 1 74 ? -8.255 1.881 0.531 1.00 82.12 74 GLY A C 1
ATOM 521 O O . GLY A 1 74 ? -7.895 1.767 -0.641 1.00 82.12 74 GLY A O 1
ATOM 522 N N . SER A 1 75 ? -9.519 1.727 0.909 1.00 80.19 75 SER A N 1
ATOM 523 C CA . SER A 1 75 ? -10.619 1.642 -0.050 1.00 80.19 75 SER A CA 1
ATOM 524 C C . SER A 1 75 ? -10.882 3.007 -0.686 1.00 80.19 75 SER A C 1
ATOM 526 O O . SER A 1 75 ? -10.755 4.025 -0.012 1.00 80.19 75 SER A O 1
ATOM 528 N N . THR A 1 76 ? -11.366 3.044 -1.930 1.00 79.75 76 THR A N 1
ATOM 529 C CA . THR A 1 76 ? -11.773 4.298 -2.597 1.00 79.75 76 THR A CA 1
ATOM 530 C C . THR A 1 76 ? -12.828 5.084 -1.808 1.00 79.75 76 THR A C 1
ATOM 532 O O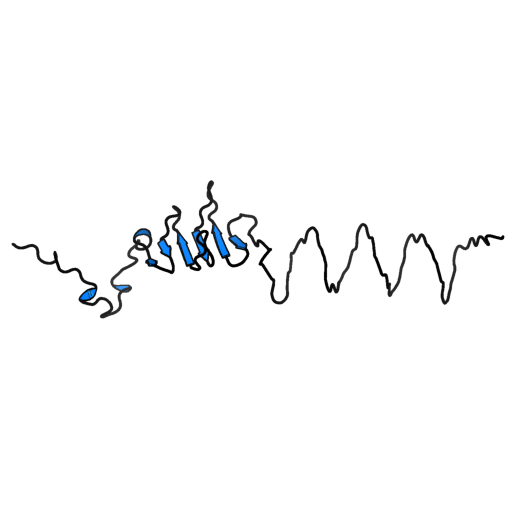 . THR A 1 76 ? -12.873 6.303 -1.909 1.00 79.75 76 THR A O 1
ATOM 535 N N . SER A 1 77 ? -13.653 4.410 -1.000 1.00 79.12 77 SER A N 1
ATOM 536 C CA . SER A 1 77 ? -14.643 5.044 -0.121 1.00 79.12 77 SER A CA 1
ATOM 537 C C . SER A 1 77 ? -14.066 5.608 1.183 1.00 79.12 77 SER A C 1
ATOM 539 O O . SER A 1 77 ? -14.818 6.189 1.954 1.00 79.12 77 SER A O 1
ATOM 541 N N . GLY A 1 78 ? -12.777 5.399 1.472 1.00 76.50 78 GLY A N 1
ATOM 542 C CA . GLY A 1 78 ? -12.133 5.787 2.736 1.00 76.50 78 GLY A CA 1
ATOM 543 C C . GLY A 1 78 ? -12.430 4.875 3.937 1.00 76.50 78 GLY A C 1
ATOM 544 O O . GLY A 1 78 ? -11.807 5.016 4.976 1.00 76.50 78 GLY A O 1
ATOM 545 N N . SER A 1 79 ? -13.324 3.895 3.795 1.00 81.94 79 SER A N 1
ATOM 546 C CA . SER A 1 79 ? -13.838 3.075 4.905 1.00 81.94 79 SER A CA 1
ATOM 547 C C . SER A 1 79 ? -12.853 2.059 5.488 1.00 81.94 79 SER A C 1
ATOM 549 O O . SER A 1 79 ? -13.103 1.530 6.563 1.00 81.94 79 SER A O 1
ATOM 551 N N . LEU A 1 80 ? -11.767 1.731 4.791 1.00 79.50 80 LEU A N 1
ATOM 552 C CA . LEU A 1 80 ? -10.686 0.879 5.287 1.00 79.50 80 LEU A CA 1
ATOM 553 C C . LEU A 1 80 ? -9.369 1.603 5.055 1.00 79.50 80 LEU A C 1
ATOM 555 O O . LEU A 1 80 ? -9.138 2.042 3.930 1.00 79.50 80 LEU A O 1
ATOM 559 N N . THR A 1 81 ? -8.518 1.641 6.078 1.00 82.81 81 THR A N 1
ATOM 560 C CA . THR A 1 81 ? -7.131 2.110 6.008 1.00 82.81 81 THR A CA 1
ATOM 561 C C . THR A 1 81 ? -6.207 1.116 6.716 1.00 82.81 81 THR A C 1
ATOM 563 O O . THR A 1 81 ? -6.501 0.663 7.820 1.00 82.81 81 THR A O 1
ATOM 566 N N . ILE A 1 82 ? -5.077 0.777 6.098 1.00 85.06 82 ILE A N 1
ATOM 567 C CA . ILE A 1 82 ? -3.962 0.037 6.699 1.00 85.06 82 ILE A CA 1
ATOM 568 C C . ILE A 1 82 ? -2.707 0.870 6.474 1.00 85.06 82 ILE A C 1
ATOM 570 O O . ILE A 1 82 ? -2.305 1.083 5.329 1.00 85.06 82 ILE A O 1
ATOM 574 N N . SER A 1 83 ? -2.096 1.336 7.556 1.00 81.06 83 SER A N 1
ATOM 575 C CA . SER A 1 83 ? -0.886 2.155 7.511 1.00 81.06 83 SER A CA 1
ATOM 576 C C . SER A 1 83 ? 0.017 1.793 8.680 1.00 81.06 83 SER A C 1
ATOM 578 O O . SER A 1 83 ? -0.456 1.660 9.807 1.00 81.06 83 SER A O 1
ATOM 580 N N . ASP A 1 84 ? 1.316 1.647 8.410 1.00 82.38 84 ASP A N 1
ATOM 581 C CA . ASP A 1 84 ? 2.315 1.195 9.384 1.00 82.38 84 ASP A CA 1
ATOM 582 C C . ASP A 1 84 ? 1.875 -0.086 10.123 1.00 82.38 84 ASP A C 1
ATOM 584 O O . ASP A 1 84 ? 1.858 -1.168 9.526 1.00 82.38 84 ASP A O 1
ATOM 588 N N . ASN A 1 85 ? 1.489 0.036 11.393 1.00 81.31 85 ASN A N 1
ATOM 589 C CA . ASN A 1 85 ? 1.060 -1.046 12.273 1.00 81.31 85 ASN A CA 1
ATOM 590 C C . ASN A 1 85 ? -0.427 -0.971 12.662 1.00 81.31 85 ASN A C 1
ATOM 592 O O . ASN A 1 85 ? -0.842 -1.715 13.554 1.00 81.31 85 ASN A O 1
ATOM 596 N N . THR A 1 86 ? -1.214 -0.108 12.012 1.00 87.50 86 THR A N 1
ATOM 597 C CA . THR A 1 86 ? -2.616 0.144 12.357 1.00 87.50 86 THR A CA 1
ATOM 598 C C . THR A 1 86 ? -3.548 -0.179 11.193 1.00 87.50 86 THR A C 1
ATOM 600 O O . THR A 1 86 ? -3.316 0.210 10.048 1.00 87.50 86 THR A O 1
ATOM 603 N N . ILE A 1 87 ? -4.628 -0.890 11.508 1.00 92.06 87 ILE A N 1
ATOM 604 C CA . ILE A 1 87 ? -5.788 -1.111 10.646 1.00 92.06 87 ILE A CA 1
ATOM 605 C C . ILE A 1 87 ? -6.944 -0.311 11.240 1.00 92.06 87 ILE A C 1
ATOM 607 O O . ILE A 1 87 ? -7.272 -0.493 12.412 1.00 92.06 87 ILE A O 1
ATOM 611 N N . GLN A 1 88 ? -7.577 0.535 10.437 1.00 91.31 88 GLN A N 1
ATOM 612 C CA . GLN A 1 88 ? -8.759 1.305 10.812 1.00 91.31 88 GLN A CA 1
ATOM 613 C C . GLN A 1 88 ? -9.893 1.053 9.824 1.00 91.31 88 GLN A C 1
ATOM 615 O O . GLN A 1 88 ? -9.680 0.993 8.612 1.00 91.31 88 GLN A O 1
ATOM 620 N N . ILE A 1 89 ? -11.101 0.902 10.361 1.00 93.25 89 ILE A N 1
ATOM 621 C CA . ILE A 1 89 ? -12.342 0.856 9.594 1.00 93.25 89 ILE A CA 1
ATOM 622 C C . ILE A 1 89 ? -13.196 2.035 10.034 1.00 93.25 89 ILE A C 1
ATOM 624 O O . ILE A 1 89 ? -13.518 2.144 11.217 1.00 93.25 89 ILE A O 1
ATOM 628 N N . GLU A 1 90 ? -13.581 2.879 9.088 1.00 92.38 90 GLU A N 1
ATOM 629 C CA . GLU A 1 90 ? -14.450 4.034 9.300 1.00 92.38 90 GLU A CA 1
ATOM 630 C C . GLU A 1 90 ? -15.811 3.813 8.638 1.00 92.38 90 GLU A C 1
ATOM 632 O O . GLU A 1 90 ? -15.926 3.112 7.626 1.00 92.38 90 GLU A O 1
ATOM 637 N N . ASP A 1 91 ? -16.862 4.396 9.214 1.00 90.38 91 ASP A N 1
ATOM 638 C CA . ASP A 1 91 ? -18.152 4.461 8.532 1.00 90.38 91 ASP A CA 1
ATOM 639 C C . ASP A 1 91 ? -18.198 5.579 7.478 1.00 90.38 91 ASP A C 1
ATOM 641 O O . ASP A 1 91 ? -17.269 6.363 7.309 1.00 90.38 91 ASP A O 1
ATOM 645 N N . THR A 1 92 ? -19.278 5.607 6.698 1.00 88.75 92 THR A N 1
ATOM 646 C CA . THR A 1 92 ? -19.431 6.506 5.544 1.00 88.75 92 THR A CA 1
ATOM 647 C C . THR A 1 92 ? -20.389 7.665 5.829 1.00 88.75 92 THR A C 1
ATOM 649 O O . THR A 1 92 ? -21.112 8.100 4.931 1.00 88.75 92 THR A O 1
ATOM 652 N N . GLN A 1 93 ? -20.486 8.106 7.085 1.00 87.94 93 GLN A N 1
ATOM 653 C CA . GLN A 1 93 ? -21.310 9.258 7.469 1.00 87.94 93 GLN A CA 1
ATOM 654 C C . GLN A 1 93 ? -20.646 10.579 7.028 1.00 87.94 93 GLN A C 1
ATOM 656 O O . GLN A 1 93 ? -19.483 10.591 6.634 1.00 87.94 93 GLN A O 1
ATOM 661 N N . GLU A 1 94 ? -21.365 11.708 7.106 1.00 87.56 94 GLU A N 1
ATOM 662 C CA . GLU A 1 94 ? -20.825 13.033 6.727 1.00 87.56 94 GLU A CA 1
ATOM 663 C C . GLU A 1 94 ? -19.559 13.402 7.521 1.00 87.56 94 GLU A C 1
ATOM 665 O O . GLU A 1 94 ? -18.631 13.993 6.977 1.00 87.56 94 GLU A O 1
ATOM 670 N N . THR A 1 95 ? -19.502 13.011 8.797 1.00 88.50 95 THR A N 1
ATOM 671 C CA . THR A 1 95 ? -18.278 13.006 9.608 1.00 88.50 95 THR A CA 1
ATOM 672 C C . THR A 1 95 ? -17.925 11.552 9.925 1.00 88.50 95 THR A C 1
ATOM 674 O O . THR A 1 95 ? -18.558 10.983 10.819 1.00 88.50 95 THR A O 1
ATOM 677 N N . PRO A 1 96 ? -16.972 10.940 9.194 1.00 89.31 96 PRO A N 1
ATOM 678 C CA . PRO A 1 96 ? -16.598 9.544 9.387 1.00 89.31 96 PRO A CA 1
ATOM 679 C C . PRO A 1 96 ? -16.170 9.259 10.823 1.00 89.31 96 PRO A C 1
ATOM 681 O O . PRO A 1 96 ? -15.441 10.043 11.441 1.00 89.31 96 PRO A O 1
ATOM 684 N N . LYS A 1 97 ? -16.623 8.126 11.358 1.00 92.00 97 LYS A N 1
ATOM 685 C CA . LYS A 1 97 ? -16.227 7.654 12.689 1.00 92.00 97 LYS A CA 1
ATOM 686 C C . LYS A 1 97 ? -15.446 6.358 12.574 1.00 92.00 97 LYS A C 1
ATOM 688 O O . LYS A 1 97 ? -15.889 5.430 11.897 1.00 92.00 97 LYS A O 1
ATOM 693 N N . VAL A 1 98 ? -14.331 6.256 13.300 1.00 92.25 98 VAL A N 1
ATOM 694 C CA . VAL A 1 98 ? -13.590 4.995 13.450 1.00 92.25 98 VAL A CA 1
ATOM 695 C C . VAL A 1 98 ? -14.469 3.995 14.198 1.00 92.25 98 VAL A C 1
ATOM 697 O O . VAL A 1 98 ? -14.862 4.212 15.342 1.00 92.25 98 VAL A O 1
ATOM 700 N N . ARG A 1 99 ? -14.795 2.891 13.528 1.00 95.12 99 ARG A N 1
ATOM 701 C CA . ARG A 1 99 ? -15.640 1.801 14.033 1.00 95.12 99 ARG A CA 1
ATOM 702 C C . ARG A 1 99 ? -14.825 0.638 14.555 1.00 95.12 99 ARG A C 1
ATOM 704 O O . ARG A 1 99 ? -15.242 -0.017 15.506 1.00 95.12 99 ARG A O 1
ATOM 711 N N . VAL A 1 100 ? -13.679 0.384 13.935 1.00 96.25 100 VAL A N 1
ATOM 712 C CA . VAL A 1 100 ? -12.717 -0.622 14.377 1.00 96.25 100 VAL A CA 1
ATOM 713 C C . VAL A 1 100 ? -11.325 -0.037 14.236 1.00 96.25 100 VAL A C 1
ATOM 715 O O . VAL A 1 100 ? -11.000 0.539 13.199 1.00 96.25 100 VAL A O 1
ATOM 718 N N . GLN A 1 101 ? -10.499 -0.237 15.252 1.00 95.81 101 GLN A N 1
ATOM 719 C CA . GLN A 1 101 ? -9.068 -0.013 15.183 1.00 95.81 101 GLN A CA 1
ATOM 720 C C . GLN A 1 101 ? -8.342 -1.242 15.718 1.00 95.81 101 GLN A C 1
ATOM 722 O O . GLN A 1 101 ? -8.686 -1.762 16.777 1.00 95.81 101 GLN A O 1
ATOM 727 N N . ILE A 1 102 ? -7.327 -1.695 14.992 1.00 95.44 102 ILE A N 1
ATOM 728 C CA . ILE A 1 102 ? -6.419 -2.757 15.419 1.00 95.44 102 ILE A CA 1
ATOM 729 C C . ILE A 1 102 ? -5.002 -2.235 15.262 1.00 95.44 102 ILE A C 1
ATOM 731 O O . ILE A 1 102 ? -4.647 -1.749 14.191 1.00 95.44 102 ILE A O 1
ATOM 735 N N . GLY A 1 103 ? -4.188 -2.376 16.300 1.00 92.94 103 GLY A N 1
ATOM 736 C CA . GLY A 1 103 ? -2.812 -1.900 16.295 1.00 92.94 103 GLY A CA 1
ATOM 737 C C . GLY A 1 103 ? -2.644 -0.672 17.170 1.00 92.94 103 GLY A C 1
ATOM 738 O O . GLY A 1 103 ? -3.255 -0.582 18.233 1.00 92.94 103 GLY A O 1
ATOM 739 N N . LYS A 1 104 ? -1.762 0.233 16.754 1.00 92.06 104 LYS A N 1
ATOM 740 C CA . LYS A 1 104 ? -1.325 1.353 17.580 1.00 92.06 104 LYS A CA 1
ATOM 741 C C . LYS A 1 104 ? -2.298 2.528 17.490 1.00 92.06 104 LYS A C 1
ATOM 743 O O . LYS A 1 104 ? -2.631 2.977 16.393 1.00 92.06 104 LYS A O 1
ATOM 748 N N . ASP A 1 105 ? -2.737 3.028 18.637 1.00 89.06 105 ASP A N 1
ATOM 749 C CA . ASP A 1 105 ? -3.611 4.196 18.742 1.00 89.06 105 ASP A CA 1
ATOM 750 C C . ASP A 1 105 ? -2.829 5.528 18.766 1.00 89.06 105 ASP A C 1
ATOM 752 O O . ASP A 1 105 ? -1.592 5.566 18.781 1.00 89.06 105 ASP A O 1
ATOM 756 N N . ASN A 1 106 ? -3.561 6.646 18.813 1.00 87.44 106 ASN A N 1
ATOM 757 C CA . ASN A 1 106 ? -2.988 7.997 18.906 1.00 87.44 106 ASN A CA 1
ATOM 758 C C . ASN A 1 106 ? -2.222 8.256 20.220 1.00 87.44 106 ASN A C 1
ATOM 760 O O . ASN A 1 106 ? -1.481 9.235 20.323 1.00 87.44 106 ASN A O 1
ATOM 764 N N . ASN A 1 107 ? -2.383 7.390 21.219 1.00 89.00 107 ASN A N 1
ATOM 765 C CA . ASN A 1 107 ? -1.717 7.435 22.516 1.00 89.00 107 ASN A CA 1
ATOM 766 C C . ASN A 1 107 ? -0.483 6.510 22.583 1.00 89.00 107 ASN A C 1
ATOM 768 O O . ASN A 1 107 ? 0.215 6.511 23.596 1.00 89.00 107 ASN A O 1
ATOM 772 N N . ASN A 1 108 ? -0.142 5.822 21.486 1.00 89.50 1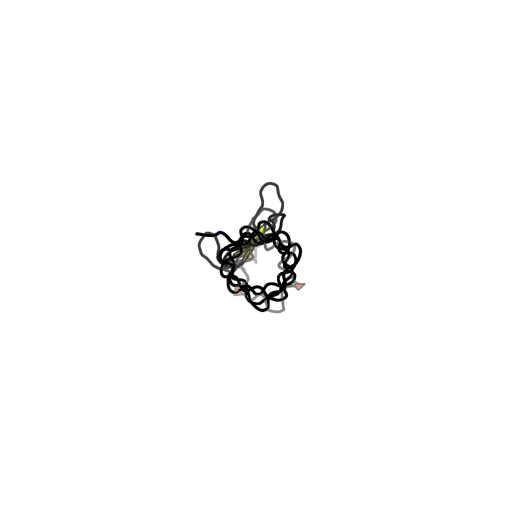08 ASN A N 1
ATOM 773 C CA . ASN A 1 108 ? 0.918 4.816 21.355 1.00 89.50 108 ASN A CA 1
ATOM 774 C C . ASN A 1 108 ? 0.655 3.465 22.040 1.00 89.50 108 ASN A C 1
ATOM 776 O O . ASN A 1 108 ? 1.593 2.669 22.164 1.00 89.50 108 ASN A O 1
ATOM 780 N N . ASN A 1 109 ? -0.585 3.174 22.420 1.00 90.00 109 ASN A N 1
ATOM 781 C CA . ASN A 1 109 ? -0.974 1.876 22.958 1.00 90.00 109 ASN A CA 1
ATOM 782 C C . ASN A 1 109 ? -1.366 0.937 21.821 1.00 90.00 109 ASN A C 1
ATOM 784 O O . ASN A 1 109 ? -1.923 1.366 20.812 1.00 90.00 109 ASN A O 1
ATOM 788 N N . TYR A 1 110 ? -1.056 -0.347 21.973 1.00 94.25 110 TYR A N 1
ATOM 789 C CA . TYR A 1 110 ? -1.446 -1.373 21.013 1.00 94.25 110 TYR A CA 1
ATOM 790 C C . TYR A 1 110 ? -2.675 -2.101 21.522 1.00 94.25 110 TYR A C 1
ATOM 792 O O . TYR A 1 110 ? -2.655 -2.606 22.640 1.00 94.25 110 TYR A O 1
ATOM 800 N N . GLY A 1 111 ? -3.692 -2.231 20.679 1.00 94.94 111 GLY A N 1
ATOM 801 C CA . GLY A 1 111 ? -4.908 -2.913 21.086 1.00 94.94 111 GLY A CA 1
ATOM 802 C C . GLY A 1 111 ? -5.890 -3.172 19.959 1.00 94.94 111 GLY A C 1
ATOM 803 O O . GLY A 1 111 ? -5.580 -3.023 18.772 1.00 94.94 111 GLY A O 1
ATOM 804 N N . ILE A 1 112 ? -7.084 -3.587 20.365 1.00 96.56 112 ILE A N 1
ATOM 805 C CA . ILE A 1 112 ? -8.266 -3.688 19.515 1.00 96.56 112 ILE A CA 1
ATOM 806 C C . ILE A 1 112 ? -9.346 -2.819 20.145 1.00 96.56 112 ILE A C 1
ATOM 808 O O . ILE A 1 112 ? -9.740 -3.061 21.282 1.00 96.56 112 ILE A O 1
ATOM 812 N N . LEU A 1 113 ? -9.843 -1.853 19.383 1.00 96.38 113 LEU A N 1
ATOM 813 C CA . LEU A 1 113 ? -10.933 -0.969 19.767 1.00 96.38 113 LEU A CA 1
ATOM 814 C C . LEU A 1 113 ? -12.090 -1.147 18.786 1.00 96.38 113 LEU A C 1
ATOM 816 O O . LEU A 1 113 ? -11.889 -1.160 17.570 1.00 96.38 113 LEU A O 1
ATOM 820 N N . VAL A 1 114 ? -13.304 -1.281 19.313 1.00 96.12 114 VAL A N 1
ATOM 821 C CA . VAL A 1 114 ? -14.542 -1.365 18.529 1.00 96.12 114 VAL A CA 1
ATOM 822 C C . VAL A 1 114 ? -15.539 -0.348 19.069 1.00 96.12 114 VAL A C 1
ATOM 824 O O . VAL A 1 114 ? -15.762 -0.277 20.279 1.00 96.12 114 VAL A O 1
ATOM 827 N N . ALA A 1 115 ? -16.164 0.416 18.175 1.00 95.50 115 ALA A N 1
ATOM 828 C CA . ALA A 1 115 ? -17.138 1.451 18.502 1.00 95.50 115 ALA A CA 1
ATOM 829 C C . ALA A 1 115 ? -18.495 1.233 17.804 1.00 95.50 115 ALA A C 1
ATOM 831 O O . ALA A 1 115 ? -18.586 0.704 16.686 1.00 95.50 115 ALA A O 1
ATOM 832 N N . ASN A 1 116 ? -19.575 1.668 18.454 1.00 93.25 116 ASN A N 1
ATOM 833 C CA . ASN A 1 116 ? -20.928 1.658 17.890 1.00 93.25 116 ASN A CA 1
ATOM 834 C C . ASN A 1 116 ? -21.128 2.777 16.840 1.00 93.25 116 ASN A C 1
ATOM 836 O O . ASN A 1 116 ? -20.201 3.522 16.530 1.00 93.25 116 ASN A O 1
ATOM 840 N N . ALA A 1 117 ? -22.329 2.881 16.257 1.00 91.44 117 ALA A N 1
ATOM 841 C CA . ALA A 1 117 ? -22.632 3.848 15.189 1.00 91.44 117 ALA A CA 1
ATOM 842 C C . ALA A 1 117 ? -22.531 5.316 15.623 1.00 91.44 117 ALA A C 1
ATOM 844 O O . ALA A 1 117 ? -22.330 6.202 14.790 1.00 91.44 117 ALA A O 1
ATOM 845 N N . ASP A 1 118 ? -22.598 5.563 16.927 1.00 90.94 118 ASP A N 1
ATOM 846 C CA . ASP A 1 118 ? -22.421 6.888 17.501 1.00 90.94 118 ASP A CA 1
ATOM 847 C C . ASP A 1 118 ? -20.943 7.235 17.726 1.00 90.94 118 ASP A C 1
ATOM 849 O O . ASP A 1 118 ? -20.634 8.396 17.997 1.00 90.94 118 ASP A O 1
ATOM 853 N N . GLY A 1 119 ? -20.021 6.286 17.530 1.00 91.69 119 GLY A N 1
ATOM 854 C CA . GLY A 1 119 ? -18.589 6.445 17.803 1.00 91.69 119 GLY A CA 1
ATOM 855 C C . GLY A 1 119 ? -18.219 6.204 19.266 1.00 91.69 119 GLY A C 1
ATOM 856 O O . GLY A 1 119 ? -17.097 6.501 19.669 1.00 91.69 119 GLY A O 1
ATOM 857 N N . VAL A 1 120 ? -19.142 5.671 20.070 1.00 93.19 120 VAL A N 1
ATOM 858 C CA . VAL A 1 120 ? -18.876 5.291 21.461 1.00 93.19 120 VAL A CA 1
ATOM 859 C C . VAL A 1 120 ? -18.160 3.945 21.475 1.00 93.19 120 VAL A C 1
ATOM 861 O O . VAL A 1 120 ? -18.620 2.991 20.844 1.00 93.19 120 VAL A O 1
ATOM 864 N N . VAL A 1 121 ? -17.043 3.861 22.201 1.00 94.19 121 VAL A N 1
ATOM 865 C CA . VAL A 1 121 ? -16.287 2.615 22.376 1.00 94.19 121 VAL A CA 1
ATOM 866 C C . VAL A 1 121 ? -17.143 1.603 23.134 1.00 94.19 121 VAL A C 1
ATOM 868 O O . VAL A 1 121 ? -17.623 1.875 24.232 1.00 94.19 121 VAL A O 1
ATOM 871 N N . ILE A 1 122 ? -17.328 0.430 22.535 1.00 95.12 122 ILE A N 1
ATOM 872 C CA . ILE A 1 122 ? -18.074 -0.690 23.119 1.00 95.12 122 ILE A CA 1
ATOM 873 C C . ILE A 1 122 ? -17.156 -1.834 23.541 1.00 95.12 122 ILE A C 1
ATOM 875 O O . ILE A 1 122 ? -17.515 -2.608 24.422 1.00 95.12 122 ILE A O 1
ATOM 879 N N . PHE A 1 123 ? -15.963 -1.922 22.955 1.00 95.81 123 PHE A N 1
ATOM 880 C CA . PHE A 1 123 ? -14.929 -2.868 23.347 1.00 95.81 123 PHE A CA 1
ATOM 881 C C . PHE A 1 123 ? -13.554 -2.231 23.191 1.00 95.81 123 PHE A C 1
ATOM 883 O O . PHE A 1 123 ? -13.275 -1.595 22.172 1.00 95.81 123 PHE A O 1
ATOM 890 N N . ASP A 1 124 ? -12.703 -2.473 24.175 1.00 95.19 124 ASP A N 1
ATOM 891 C CA . ASP A 1 124 ? -11.284 -2.154 24.156 1.00 95.19 124 ASP A CA 1
ATOM 892 C C . ASP A 1 124 ? -10.522 -3.338 24.765 1.00 95.19 124 ASP A C 1
ATOM 894 O O . ASP A 1 124 ? -10.955 -3.925 25.758 1.00 95.19 124 ASP A O 1
ATOM 898 N N . SER A 1 125 ? -9.407 -3.736 24.160 1.00 94.88 125 SER A N 1
ATOM 899 C CA . SER A 1 125 ? -8.640 -4.902 24.603 1.00 94.88 125 SER A CA 1
ATOM 900 C C . SER A 1 125 ? -8.081 -4.800 26.026 1.00 94.88 125 SER A C 1
ATOM 902 O O . SER A 1 125 ? -7.854 -5.847 26.634 1.00 94.88 125 SER A O 1
ATOM 904 N N . ASP A 1 126 ? -7.879 -3.595 26.562 1.00 92.62 126 ASP A N 1
ATOM 905 C CA . ASP A 1 126 ? -7.301 -3.394 27.896 1.00 92.62 126 ASP A CA 1
ATOM 906 C C . ASP A 1 126 ? -8.350 -3.463 29.014 1.00 92.62 126 ASP A C 1
ATOM 908 O O . ASP A 1 126 ? -8.029 -3.832 30.147 1.00 92.62 126 ASP A O 1
ATOM 912 N N . VAL A 1 127 ? -9.613 -3.139 28.713 1.00 90.81 127 VAL A N 1
ATOM 913 C CA . VAL A 1 127 ? -10.698 -3.098 29.713 1.00 90.81 127 VAL A CA 1
ATOM 914 C C . VAL A 1 127 ? -11.852 -4.066 29.442 1.00 90.81 127 VAL A C 1
ATOM 916 O O . VAL A 1 127 ? -12.656 -4.329 30.336 1.00 90.81 127 VAL A O 1
ATOM 919 N N . GLY A 1 128 ? -11.934 -4.632 28.239 1.00 92.38 128 GLY A N 1
ATOM 920 C CA . GLY A 1 128 ? -13.017 -5.505 27.801 1.00 92.38 128 GLY A CA 1
ATOM 921 C C . GLY A 1 128 ? -14.215 -4.744 27.227 1.00 92.38 128 GLY A C 1
ATOM 922 O O . GLY A 1 128 ? -14.071 -3.748 26.521 1.00 92.38 128 GLY A O 1
ATOM 923 N N . VAL A 1 129 ? -15.418 -5.265 27.474 1.00 93.56 129 VAL A N 1
ATOM 924 C CA . VAL A 1 129 ? -16.672 -4.702 26.949 1.00 93.56 129 VAL A CA 1
ATOM 925 C C . VAL A 1 129 ? -17.180 -3.607 27.891 1.00 93.56 129 VAL A C 1
ATOM 927 O O . VAL A 1 129 ? -17.336 -3.845 29.088 1.00 93.56 129 VAL A O 1
ATOM 930 N N . TYR A 1 130 ? -17.458 -2.421 27.353 1.00 93.31 130 TYR A N 1
ATOM 931 C CA . TYR A 1 130 ? -18.069 -1.313 28.096 1.00 93.31 130 TYR A CA 1
ATOM 932 C C . TYR A 1 130 ? -19.584 -1.496 28.233 1.00 93.31 130 TYR A C 1
ATOM 934 O O . TYR A 1 130 ? -20.190 -2.248 27.477 1.00 93.31 130 TYR A O 1
ATOM 942 N N . GLU A 1 131 ? -20.226 -0.751 29.139 1.00 90.56 131 GLU A N 1
ATOM 943 C CA . GLU A 1 131 ? -21.686 -0.791 29.342 1.00 90.56 131 GLU A CA 1
ATOM 944 C C . GLU A 1 131 ? -22.471 -0.574 28.039 1.00 90.56 131 GLU A C 1
ATOM 946 O O . GLU A 1 131 ? -23.383 -1.335 27.741 1.00 90.56 131 GLU A O 1
ATOM 951 N N . ALA A 1 132 ? -22.048 0.379 27.201 1.00 90.19 132 ALA A N 1
ATOM 952 C CA . ALA A 1 132 ? -22.654 0.630 25.890 1.00 90.19 132 ALA A CA 1
ATOM 953 C C . ALA A 1 132 ? -22.519 -0.549 24.900 1.00 90.19 132 ALA A C 1
ATOM 955 O O . ALA A 1 132 ? -23.196 -0.575 23.876 1.00 90.19 132 ALA A O 1
ATOM 956 N N . GLY A 1 133 ? -21.624 -1.503 25.176 1.00 88.81 133 GLY A N 1
ATOM 957 C CA . GLY A 1 133 ? -21.487 -2.765 24.449 1.00 88.81 133 GLY A CA 1
ATOM 958 C C . GLY A 1 133 ? -22.297 -3.923 25.038 1.00 88.81 133 GLY A C 1
ATOM 959 O O . GLY A 1 133 ? -22.383 -4.977 24.410 1.00 88.81 133 GLY A O 1
ATOM 960 N N . ILE A 1 134 ? -22.892 -3.748 26.220 1.00 89.75 134 ILE A N 1
ATOM 961 C CA . ILE A 1 134 ? -23.777 -4.716 26.877 1.00 89.75 134 ILE A CA 1
ATOM 962 C C . ILE A 1 134 ? -25.232 -4.289 26.629 1.00 89.75 134 ILE A C 1
ATOM 964 O O . ILE A 1 134 ? -25.943 -3.872 27.538 1.00 89.75 134 ILE A O 1
ATOM 968 N N . ASP A 1 135 ? -25.675 -4.395 25.378 1.00 83.38 135 ASP A N 1
ATOM 969 C CA . ASP A 1 135 ? -27.065 -4.151 24.962 1.00 83.38 135 ASP A CA 1
ATOM 970 C C . ASP A 1 135 ? -27.693 -5.433 24.368 1.00 83.38 135 ASP A C 1
ATOM 972 O O . ASP A 1 135 ? -27.011 -6.448 24.207 1.00 83.38 135 ASP A O 1
ATOM 976 N N . ASP A 1 136 ? -28.998 -5.426 24.090 1.00 81.06 136 ASP A N 1
ATOM 977 C CA . ASP A 1 136 ? -29.749 -6.497 23.410 1.00 81.06 136 ASP A CA 1
ATOM 978 C C . ASP A 1 136 ? -29.558 -7.898 24.026 1.00 81.06 136 ASP A C 1
ATOM 980 O O . ASP A 1 136 ? -29.166 -8.872 23.377 1.00 81.06 136 ASP A O 1
ATOM 984 N N . GLN A 1 137 ? -29.776 -8.004 25.342 1.00 82.94 137 GLN A N 1
ATOM 985 C CA . GLN A 1 137 ? -29.573 -9.253 26.090 1.00 82.94 137 GLN A CA 1
ATOM 986 C C . GLN A 1 137 ? -28.176 -9.864 25.843 1.00 82.94 137 GLN A C 1
ATOM 988 O O . GLN A 1 137 ? -28.015 -11.090 25.733 1.00 82.94 137 GLN A O 1
ATOM 993 N N . ALA A 1 138 ? -27.139 -9.020 25.734 1.00 84.88 138 ALA A N 1
ATOM 994 C CA . ALA A 1 138 ? -25.743 -9.451 25.637 1.00 84.88 138 ALA A CA 1
ATOM 995 C C . ALA A 1 138 ? -25.393 -10.477 26.728 1.00 84.88 138 ALA A C 1
ATOM 997 O O . ALA A 1 138 ? -24.735 -11.478 26.442 1.00 84.88 138 ALA A O 1
ATOM 998 N N . VAL A 1 139 ? -25.934 -10.281 27.934 1.00 86.81 139 VAL A N 1
ATOM 999 C CA . VAL A 1 139 ? -25.932 -11.249 29.033 1.00 86.81 139 VAL A CA 1
ATOM 1000 C C . VAL A 1 139 ? -27.347 -11.819 29.190 1.00 86.81 139 VAL A C 1
ATOM 1002 O O . VAL A 1 139 ? -28.240 -11.146 29.696 1.00 86.81 139 VAL A O 1
ATOM 1005 N N . SER A 1 140 ? -27.561 -13.059 28.747 1.00 88.38 140 SER A N 1
ATOM 1006 C CA . SER A 1 140 ? -28.833 -13.783 28.884 1.00 88.38 140 SER A CA 1
ATOM 1007 C C . SER A 1 140 ? -28.618 -15.150 29.531 1.00 88.38 140 SER A C 1
ATOM 1009 O O . SER A 1 140 ? -27.505 -15.675 29.506 1.00 88.38 140 SER A O 1
ATOM 1011 N N . ALA A 1 141 ? -29.676 -15.744 30.095 1.00 85.25 141 ALA A N 1
ATOM 1012 C CA . ALA A 1 141 ? -29.593 -17.058 30.740 1.00 85.25 141 ALA A CA 1
ATOM 1013 C C . ALA A 1 141 ? -28.997 -18.124 29.802 1.00 85.25 141 ALA A C 1
ATOM 1015 O O . ALA A 1 141 ? -28.107 -18.861 30.210 1.00 85.25 141 ALA A O 1
ATOM 1016 N N . ASP A 1 142 ? -29.395 -18.123 28.527 1.00 89.69 142 ASP A N 1
ATOM 1017 C CA . ASP A 1 142 ? -28.895 -19.067 27.517 1.00 89.69 142 ASP A CA 1
ATOM 1018 C C . ASP A 1 142 ? -27.401 -18.884 27.198 1.00 89.69 142 ASP A C 1
ATOM 1020 O O . ASP A 1 142 ? -26.735 -19.818 26.747 1.00 89.69 142 ASP A O 1
ATOM 1024 N N . LYS A 1 143 ? -26.856 -17.684 27.431 1.00 88.06 143 LYS A N 1
ATOM 1025 C CA . LYS A 1 143 ? -25.434 -17.362 27.235 1.00 88.06 143 LYS A CA 1
ATOM 1026 C C . LYS A 1 143 ? -24.595 -17.609 28.497 1.00 88.06 143 LYS A C 1
ATOM 1028 O O . LYS A 1 143 ? -23.367 -17.641 28.413 1.00 88.06 143 LYS A O 1
ATOM 1033 N N . ILE A 1 144 ? -25.227 -17.801 29.657 1.00 90.50 144 ILE A N 1
ATOM 1034 C CA . ILE A 1 144 ? -24.557 -18.077 30.932 1.00 90.50 144 ILE A CA 1
ATOM 1035 C C . ILE A 1 144 ? -24.471 -19.595 31.123 1.00 90.50 144 ILE A C 1
ATOM 1037 O O . ILE A 1 144 ? -25.472 -20.292 31.256 1.00 90.50 144 ILE A O 1
ATOM 1041 N N . ARG A 1 145 ? -23.248 -20.134 31.164 1.00 90.44 145 ARG A N 1
ATOM 1042 C CA . ARG A 1 145 ? -23.035 -21.564 31.442 1.00 90.44 145 ARG A CA 1
ATOM 1043 C C . ARG A 1 145 ? -23.380 -21.884 32.899 1.00 90.44 145 ARG A C 1
ATOM 1045 O O . ARG A 1 145 ? -23.279 -21.018 33.767 1.00 90.44 145 ARG A O 1
ATOM 1052 N N . ASN A 1 146 ? -23.723 -23.145 33.176 1.00 88.19 146 ASN A N 1
ATOM 1053 C CA . ASN A 1 146 ? -23.932 -23.591 34.553 1.00 88.19 146 ASN A CA 1
ATOM 1054 C C . ASN A 1 146 ? -22.702 -23.255 35.414 1.00 88.19 146 ASN A C 1
ATOM 1056 O O . ASN A 1 146 ? -21.572 -23.441 34.961 1.00 88.19 146 ASN A O 1
ATOM 1060 N N . GLU A 1 147 ? -22.947 -22.739 36.620 1.00 87.69 147 GLU A N 1
ATOM 1061 C CA . GLU A 1 147 ? -21.920 -22.308 37.584 1.00 87.69 147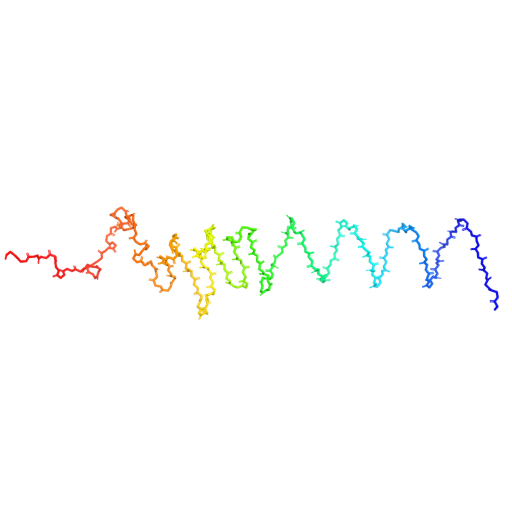 GLU A CA 1
ATOM 1062 C C . GLU A 1 147 ? -20.980 -21.180 37.095 1.00 87.69 147 GLU A C 1
ATOM 1064 O O . GLU A 1 147 ? -19.983 -20.883 37.749 1.00 87.69 147 GLU A O 1
ATOM 1069 N N . ALA A 1 148 ? -21.287 -20.493 35.984 1.00 89.62 148 ALA A N 1
ATOM 1070 C CA . ALA A 1 148 ? -20.444 -19.404 35.471 1.00 89.62 148 ALA A CA 1
ATOM 1071 C C . ALA A 1 148 ? -20.505 -18.111 36.309 1.00 89.62 148 ALA A C 1
ATOM 1073 O O . ALA A 1 148 ? -19.610 -17.273 36.206 1.00 89.62 148 ALA A O 1
ATOM 1074 N N . VAL A 1 149 ? -21.546 -17.938 37.132 1.00 90.25 149 VAL A N 1
ATOM 1075 C CA . VAL A 1 149 ? -21.714 -16.789 38.035 1.00 90.25 149 VAL A CA 1
ATOM 1076 C C . VAL A 1 149 ? -21.595 -17.276 39.476 1.00 90.25 149 VAL A C 1
ATOM 1078 O O . VAL A 1 149 ? -22.456 -18.006 39.964 1.00 90.25 149 VAL A O 1
ATOM 1081 N N . GLY A 1 150 ? -20.515 -16.884 40.152 1.00 88.00 150 GLY A N 1
ATOM 1082 C CA . GLY A 1 150 ? -20.250 -17.240 41.542 1.00 88.00 150 GLY A CA 1
ATOM 1083 C C . GLY A 1 150 ? -20.665 -16.153 42.534 1.00 88.00 150 GLY A C 1
ATOM 1084 O O . GLY A 1 150 ? -21.020 -15.033 42.168 1.00 88.00 150 GLY A O 1
ATOM 1085 N N . VAL A 1 151 ? -20.554 -16.469 43.828 1.00 86.44 151 VAL A N 1
ATOM 1086 C CA . VAL A 1 151 ? -20.915 -15.555 44.931 1.00 86.44 151 VAL A CA 1
ATOM 1087 C C . VAL A 1 151 ? -20.157 -14.224 44.904 1.00 86.44 151 VAL A C 1
ATOM 1089 O O . VAL A 1 151 ? -20.687 -13.218 45.357 1.00 86.44 151 VAL A O 1
ATOM 1092 N N . ASN A 1 152 ? -18.948 -14.192 44.335 1.00 88.62 152 ASN A N 1
ATOM 1093 C CA . ASN A 1 152 ? -18.133 -12.977 44.237 1.00 88.62 152 ASN A CA 1
ATOM 1094 C C . ASN A 1 152 ? -18.629 -12.010 43.153 1.00 88.62 152 ASN A C 1
ATOM 1096 O O . ASN A 1 152 ? -18.323 -10.822 43.208 1.00 88.62 152 ASN A O 1
ATOM 1100 N N . GLN A 1 153 ? -19.368 -12.512 42.162 1.00 87.81 153 GLN A N 1
ATOM 1101 C CA . GLN A 1 153 ? -19.965 -11.711 41.094 1.00 87.81 153 GLN A CA 1
ATOM 1102 C C . GLN A 1 153 ? -21.365 -11.199 41.474 1.00 87.81 153 GLN A C 1
ATOM 1104 O O . GLN A 1 153 ? -21.906 -10.333 40.790 1.00 87.81 153 GLN A O 1
ATOM 1109 N N . LEU A 1 154 ? -21.953 -11.706 42.565 1.00 87.75 154 LEU A N 1
ATOM 1110 C CA . LEU A 1 154 ? -23.275 -11.311 43.044 1.00 87.75 154 LEU A CA 1
ATOM 1111 C C . LEU A 1 154 ? -23.172 -10.199 44.096 1.00 87.75 154 LEU A C 1
ATOM 1113 O O . LEU A 1 154 ? -22.599 -10.380 45.169 1.00 87.75 154 LEU A O 1
ATOM 1117 N N . ASN A 1 155 ? -23.799 -9.050 43.834 1.00 83.19 155 ASN A N 1
ATOM 1118 C CA . ASN A 1 155 ? -23.978 -8.006 44.843 1.00 83.19 155 ASN A CA 1
ATOM 1119 C C . ASN A 1 155 ? -25.282 -8.237 45.624 1.00 83.19 155 ASN A C 1
ATOM 1121 O O . ASN A 1 155 ? -26.363 -7.872 45.169 1.00 83.19 155 ASN A O 1
ATOM 1125 N N . LEU A 1 156 ? -25.173 -8.824 46.818 1.00 86.38 156 LEU A N 1
ATOM 1126 C CA . LEU A 1 156 ? -26.324 -9.210 47.648 1.00 86.38 156 LEU A CA 1
ATOM 1127 C C . LEU A 1 156 ? -26.807 -8.112 48.615 1.00 86.38 156 LEU A C 1
ATOM 1129 O O . LEU A 1 156 ? -27.756 -8.341 49.361 1.00 86.38 156 LEU A O 1
ATOM 1133 N N . LYS A 1 157 ? -26.180 -6.925 48.630 1.00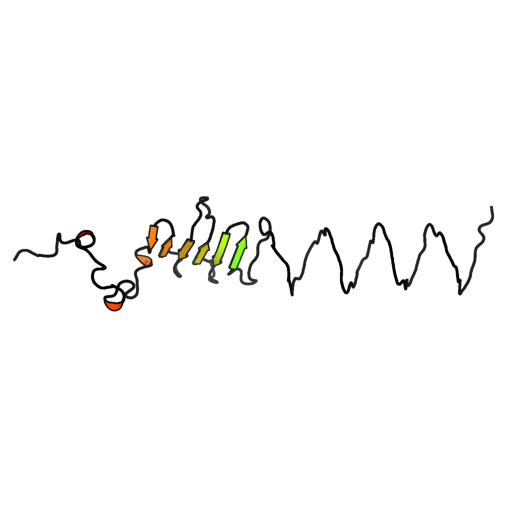 82.56 157 LYS A N 1
ATOM 1134 C CA . LYS A 1 157 ? -26.426 -5.892 49.661 1.00 82.56 157 LYS A CA 1
ATOM 1135 C C . LYS A 1 157 ? -27.871 -5.381 49.719 1.00 82.56 157 LYS A C 1
ATOM 1137 O O . LYS A 1 157 ? -28.295 -4.949 50.781 1.00 82.56 157 LYS A O 1
ATOM 1142 N N . ASN A 1 158 ? -28.607 -5.472 48.612 1.00 74.56 158 ASN A N 1
ATOM 1143 C CA . ASN A 1 158 ? -30.000 -5.028 48.499 1.00 74.56 158 ASN A CA 1
ATOM 1144 C C . ASN A 1 158 ? -30.952 -6.169 48.096 1.00 74.56 158 ASN A C 1
ATOM 1146 O O . ASN A 1 158 ? -32.040 -5.903 47.594 1.00 74.56 158 ASN A O 1
ATOM 1150 N N . LEU A 1 159 ? -30.540 -7.436 48.245 1.00 78.38 159 LEU A N 1
ATOM 1151 C CA . LEU A 1 159 ? -31.363 -8.570 47.805 1.00 78.38 159 LEU A CA 1
ATOM 1152 C C . LEU A 1 159 ? -32.605 -8.765 48.689 1.00 78.38 159 LEU A C 1
ATOM 1154 O O . LEU A 1 159 ? -33.637 -9.225 48.211 1.00 78.38 159 LEU A O 1
ATOM 1158 N N . PHE A 1 160 ? -32.508 -8.388 49.963 1.00 79.62 160 PHE A N 1
ATOM 1159 C CA . PHE A 1 160 ? -33.613 -8.440 50.909 1.00 79.62 160 PHE A CA 1
ATOM 1160 C C . PHE A 1 160 ? -33.973 -7.012 51.312 1.00 79.62 160 PHE A C 1
ATOM 1162 O O . PHE A 1 160 ? -33.204 -6.342 52.000 1.00 79.62 160 PHE A O 1
ATOM 1169 N N . VAL A 1 161 ? -35.130 -6.537 50.855 1.00 70.06 161 VAL A N 1
ATOM 1170 C CA . VAL A 1 161 ? -35.802 -5.396 51.482 1.00 70.06 161 VAL A CA 1
ATOM 1171 C C . VAL A 1 161 ? -36.401 -5.909 52.786 1.00 70.06 161 VAL A C 1
ATOM 1173 O O . VAL A 1 161 ? -37.136 -6.891 52.769 1.00 70.06 161 VAL A O 1
ATOM 1176 N N . SER A 1 162 ? -36.019 -5.301 53.907 1.00 67.31 162 SER A N 1
ATOM 1177 C CA . SER A 1 162 ? -36.613 -5.588 55.213 1.00 67.31 162 SER A CA 1
ATOM 1178 C C . SER A 1 162 ? -38.110 -5.274 55.166 1.00 67.31 162 SER A C 1
ATOM 1180 O O . SER A 1 162 ? -38.466 -4.181 54.722 1.00 67.31 162 SER A O 1
ATOM 1182 N N . ASP A 1 163 ? -38.939 -6.223 55.607 1.00 63.75 163 ASP A N 1
ATOM 1183 C CA . ASP A 1 163 ? -40.379 -6.020 55.832 1.00 63.75 163 ASP A CA 1
ATOM 1184 C C . ASP A 1 163 ? -40.657 -4.864 56.811 1.00 63.75 163 ASP A C 1
ATOM 1186 O O . ASP A 1 163 ? -39.871 -4.689 57.779 1.00 63.75 163 ASP A O 1
#

Secondary structure (DSSP, 8-state):
--------S----S----S----S----S----S----S----S----SS---S----S----SPPP-TT--EE-TTS-EEEETTEEEEE--SSS--EEEEEEE-TTS-EEEEEE-TTS-EEEETTTEE-GGGS-TTSS-GGGSPTT-S-TTT---TTS----

Sequence (163 aa):
MKANIIDAVNGRFGTASINAAIIGNLSASKIKASVIEAINANIGTAYIDTGIFDTINAGKISGGKINTSILSIGSTSGSLTISDNTIQIEDTQETPKVRVQIGKDNNNNYGILVANADGVVIFDSDVGVYEAGIDDQAVSADKIRNEAVGVNQLNLKNLFVSD

Radius of gyration: 33.84 Å; chains: 1; bounding box: 80×39×105 Å

pLDDT: mean 87.89, std 8.72, range [45.19, 96.81]

Organism: Clostridium perfringens (NCBI:txid1502)